Protein AF-A0A920W2N6-F1 (afdb_monomer_lite)

Sequence (133 aa):
MAFYKYLKSHAERQPDSAAIIEGDSTVTYSEFCKKVESFAAALSKLPLNSNSKVGLLCLNQKEYLVAFFGSLLKGLPVIPFNFLLKPEDLAFITQDAKSIPW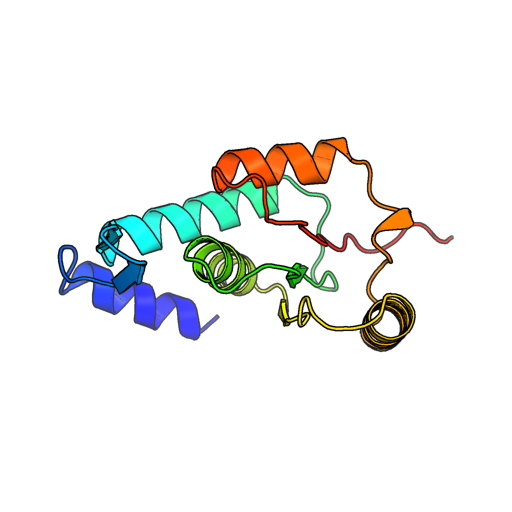SSIPLLLIRRLGRFLNCSQIKFSLVLQKLIK

Secondary structure (DSSP, 8-state):
-HHHHHHHHHHHH-TTSEEEEETTEEEEHHHHHHHHHHHHHHHTTS---TT-EEEEE--SSHHHHHHHHHHHHTT--EEEEPTTS-HHHHHHHHHHTTPPPGGGS-HHHHHHHHHHTT-SS-EEEEE------

Foldseek 3Di:
DPVVVVLVVVCVVFVQDFPDDDPPDTDGSVRLNVLLCVLLVLVVVDQADLLWAWEWQFDPDSVSVSNCSSCVVNVHHYDYDDNPDDPVVVVVVCVVSVFDDPVPDDVVSQVVSCVSSVDPGTRTPGTHDDDDD

pLDDT: mean 76.45, std 19.87, range [24.38, 98.06]

Structure (mmCIF, N/CA/C/O backbone):
data_AF-A0A920W2N6-F1
#
_entry.id   AF-A0A920W2N6-F1
#
loop_
_atom_site.group_PDB
_atom_site.id
_atom_site.type_symbol
_atom_site.label_atom_id
_atom_site.label_alt_id
_atom_site.label_comp_id
_atom_site.label_asym_id
_atom_site.label_entity_id
_atom_site.label_seq_id
_atom_site.pdbx_PDB_ins_code
_atom_site.Cartn_x
_atom_site.Cartn_y
_atom_site.Cartn_z
_atom_site.occupancy
_atom_site.B_iso_or_equiv
_atom_site.auth_seq_id
_atom_site.auth_comp_id
_atom_site.auth_asym_id
_atom_site.auth_atom_id
_atom_site.pdbx_PDB_model_num
ATOM 1 N N . MET A 1 1 ? 8.748 -8.755 7.099 1.00 58.88 1 MET A N 1
ATOM 2 C CA . MET A 1 1 ? 7.331 -8.320 7.152 1.00 58.88 1 MET A CA 1
ATOM 3 C C . MET A 1 1 ? 6.985 -7.569 8.459 1.00 58.88 1 MET A C 1
ATOM 5 O O . MET A 1 1 ? 5.927 -7.788 9.030 1.00 58.88 1 MET A O 1
ATOM 9 N N . ALA A 1 2 ? 7.858 -6.691 8.978 1.00 69.94 2 ALA A N 1
ATOM 10 C CA . ALA A 1 2 ? 7.685 -6.105 10.320 1.00 69.94 2 ALA A CA 1
ATOM 11 C C . ALA A 1 2 ? 6.689 -4.926 10.373 1.00 69.94 2 ALA A C 1
ATOM 13 O O . ALA A 1 2 ? 5.966 -4.780 11.352 1.00 69.94 2 ALA A O 1
ATOM 14 N N . PHE A 1 3 ? 6.603 -4.120 9.310 1.00 82.19 3 PHE A N 1
ATOM 15 C CA . PHE A 1 3 ? 5.828 -2.870 9.307 1.00 82.19 3 PHE A CA 1
ATOM 16 C C . PHE A 1 3 ? 4.310 -3.062 9.429 1.00 82.19 3 PHE A C 1
ATOM 18 O O . PHE A 1 3 ? 3.677 -2.397 10.244 1.00 82.19 3 PHE A O 1
ATOM 25 N N . TYR A 1 4 ? 3.718 -4.003 8.684 1.00 89.19 4 TYR A N 1
ATOM 26 C CA . TYR A 1 4 ? 2.272 -4.254 8.772 1.00 89.19 4 TYR A CA 1
ATOM 27 C C . TYR A 1 4 ? 1.844 -4.760 10.158 1.00 89.19 4 TYR A C 1
ATOM 29 O O . TYR A 1 4 ? 0.753 -4.445 10.623 1.00 89.19 4 TYR A O 1
ATOM 37 N N . LYS A 1 5 ? 2.716 -5.499 10.859 1.00 91.38 5 LYS A N 1
ATOM 38 C CA . LYS A 1 5 ? 2.422 -6.004 12.207 1.00 91.38 5 LYS A CA 1
ATOM 39 C C . LYS A 1 5 ? 2.164 -4.862 13.196 1.00 91.38 5 LYS A C 1
ATOM 41 O O . LYS A 1 5 ? 1.239 -4.961 13.996 1.00 91.38 5 LYS A O 1
ATOM 46 N N . TYR A 1 6 ? 2.947 -3.784 13.127 1.00 93.06 6 TYR A N 1
ATOM 47 C CA . TYR A 1 6 ? 2.742 -2.610 13.979 1.00 93.06 6 TYR A CA 1
ATOM 48 C C . TYR A 1 6 ? 1.431 -1.899 13.659 1.00 93.06 6 TYR A C 1
ATOM 50 O O . TYR A 1 6 ? 0.680 -1.573 14.576 1.00 93.06 6 TYR A O 1
ATOM 58 N N . LEU A 1 7 ? 1.125 -1.736 12.367 1.00 92.94 7 LEU A N 1
ATOM 59 C CA . LEU A 1 7 ? -0.141 -1.161 11.920 1.00 92.94 7 LEU A CA 1
ATOM 60 C C . LEU A 1 7 ? -1.337 -1.965 12.454 1.00 92.94 7 LEU A C 1
ATOM 62 O O . LEU A 1 7 ? -2.242 -1.402 13.066 1.00 92.94 7 LEU A O 1
ATOM 66 N N . LYS A 1 8 ? -1.302 -3.291 12.285 1.00 95.00 8 LYS A N 1
ATOM 67 C CA . LYS A 1 8 ? -2.358 -4.195 12.745 1.00 95.00 8 LYS A CA 1
ATOM 68 C C . LYS A 1 8 ? -2.517 -4.176 14.265 1.00 95.00 8 LYS A C 1
ATOM 70 O O . LYS A 1 8 ? -3.627 -4.013 14.753 1.00 95.00 8 LYS A O 1
ATOM 75 N N . SER A 1 9 ? -1.412 -4.242 15.008 1.00 96.00 9 SER A N 1
ATOM 76 C CA . SER A 1 9 ? -1.436 -4.164 16.474 1.00 96.00 9 SER A CA 1
ATOM 77 C C . SER A 1 9 ? -1.993 -2.834 16.992 1.00 96.00 9 SER A C 1
ATOM 79 O O . SER A 1 9 ? -2.603 -2.795 18.061 1.00 96.00 9 SER A O 1
ATOM 81 N N . HIS A 1 10 ? -1.761 -1.728 16.282 1.00 95.56 10 HIS A N 1
ATOM 82 C CA . HIS A 1 10 ? -2.367 -0.448 16.635 1.00 95.56 10 HIS A CA 1
ATOM 83 C C . HIS A 1 10 ? -3.873 -0.451 16.347 1.00 95.56 10 HIS A C 1
ATOM 85 O O . HIS A 1 10 ? -4.653 -0.076 17.215 1.00 95.56 10 HIS A O 1
ATOM 91 N N . ALA A 1 11 ? -4.284 -0.959 15.182 1.00 96.81 11 ALA A N 1
ATOM 92 C CA . ALA A 1 11 ? -5.692 -1.071 14.808 1.00 96.81 11 ALA A CA 1
ATOM 93 C C . ALA A 1 11 ? -6.506 -1.975 15.747 1.00 96.81 11 ALA A C 1
ATOM 95 O O . ALA A 1 11 ? -7.676 -1.706 15.980 1.00 96.81 11 ALA A O 1
ATOM 96 N N . GLU A 1 12 ? -5.900 -3.019 16.314 1.00 96.94 12 GLU A N 1
ATOM 97 C CA . GLU A 1 12 ? -6.543 -3.876 17.322 1.00 96.94 12 GLU A CA 1
ATOM 98 C C . GLU A 1 12 ? -6.755 -3.153 18.663 1.00 96.94 12 GLU A C 1
ATOM 100 O O . GLU A 1 12 ? -7.718 -3.436 19.368 1.00 96.94 12 GLU A O 1
ATOM 105 N N . ARG A 1 13 ? -5.873 -2.207 19.017 1.00 97.62 13 ARG A N 1
ATOM 106 C CA . ARG A 1 13 ? -5.963 -1.429 20.265 1.00 97.62 13 ARG A CA 1
ATOM 107 C C . ARG A 1 13 ? -6.854 -0.200 20.140 1.00 97.62 13 ARG A C 1
ATOM 109 O O . ARG A 1 13 ? -7.505 0.179 21.105 1.00 97.62 13 ARG A O 1
ATOM 116 N N . GLN A 1 14 ? -6.832 0.444 18.979 1.00 97.44 14 GLN A N 1
ATOM 117 C CA . GLN A 1 14 ? -7.538 1.692 18.704 1.00 97.44 14 GLN A CA 1
ATOM 118 C C . GLN A 1 14 ? -8.185 1.649 17.310 1.00 97.44 14 GLN A C 1
ATOM 120 O O . GLN A 1 14 ? -7.722 2.323 16.385 1.00 97.44 14 GLN A O 1
ATOM 125 N N . PRO A 1 15 ? -9.238 0.833 17.129 1.00 97.19 15 PRO A N 1
ATOM 126 C CA . PRO A 1 15 ? -9.824 0.574 15.814 1.00 97.19 15 PRO A CA 1
ATOM 127 C C . PRO A 1 15 ? -10.472 1.804 15.176 1.00 97.19 15 PRO A C 1
ATOM 129 O O . PRO A 1 15 ? -10.388 1.954 13.955 1.00 97.19 15 PRO A O 1
ATOM 132 N N . ASP A 1 16 ? -11.074 2.671 15.993 1.00 97.75 16 ASP A N 1
ATOM 133 C CA . ASP A 1 16 ? -11.858 3.830 15.547 1.00 97.75 16 ASP A CA 1
ATOM 134 C C . ASP A 1 16 ? -11.043 5.132 15.506 1.00 97.75 16 ASP A C 1
ATOM 136 O O . ASP A 1 16 ? -11.526 6.157 15.026 1.00 97.75 16 ASP A O 1
ATOM 140 N N . SER A 1 17 ? -9.784 5.102 15.960 1.00 97.62 17 SER A N 1
ATOM 141 C CA . SER A 1 17 ? -8.876 6.245 15.841 1.00 97.62 17 SER A CA 1
ATOM 142 C C . SER A 1 17 ? -8.604 6.566 14.371 1.00 97.62 17 SER A C 1
ATOM 144 O O . SER A 1 17 ? -8.436 5.667 13.539 1.00 97.62 17 SER A O 1
ATOM 146 N N . ALA A 1 18 ? -8.506 7.857 14.053 1.00 97.50 18 ALA A N 1
ATOM 147 C CA . ALA A 1 18 ? -8.164 8.327 12.716 1.00 97.50 18 ALA A CA 1
ATOM 148 C C . ALA A 1 18 ? -6.749 7.864 12.318 1.00 97.50 18 ALA A C 1
ATOM 150 O O . ALA A 1 18 ? -5.772 8.156 13.007 1.00 97.50 18 ALA A O 1
ATOM 151 N N . ALA A 1 19 ? -6.642 7.146 11.198 1.00 96.44 19 ALA A N 1
ATOM 152 C CA . ALA A 1 19 ? -5.371 6.719 10.612 1.00 96.44 19 ALA A CA 1
ATOM 153 C C . ALA A 1 19 ? -4.936 7.631 9.464 1.00 96.44 19 ALA A C 1
ATOM 155 O O . ALA A 1 19 ? -3.754 7.930 9.317 1.00 96.44 19 ALA A O 1
ATOM 156 N N . ILE A 1 20 ? -5.893 8.050 8.633 1.00 95.75 20 ILE A N 1
ATOM 157 C CA . ILE A 1 20 ? -5.659 8.919 7.480 1.00 95.75 20 ILE A CA 1
ATOM 158 C C . ILE A 1 20 ? -6.752 9.982 7.467 1.00 95.75 20 ILE A C 1
ATOM 160 O O . ILE A 1 20 ? -7.933 9.650 7.556 1.00 95.75 20 ILE A O 1
ATOM 164 N N . ILE A 1 21 ? -6.351 11.242 7.322 1.00 94.88 21 ILE A N 1
ATOM 165 C CA . ILE A 1 21 ? -7.250 12.382 7.144 1.00 94.88 21 ILE A CA 1
ATOM 166 C C . ILE A 1 21 ? -6.914 13.010 5.791 1.00 94.88 21 ILE A C 1
ATOM 168 O O . ILE A 1 21 ? -5.755 13.322 5.519 1.00 94.88 21 ILE A O 1
ATOM 172 N N . GLU A 1 22 ? -7.915 13.145 4.929 1.00 89.88 22 GLU A N 1
ATOM 173 C CA . GLU A 1 22 ? -7.799 13.666 3.567 1.00 89.88 22 GLU A CA 1
ATOM 174 C C . GLU A 1 22 ? -8.978 14.611 3.300 1.00 89.88 22 GLU A C 1
ATOM 176 O O . GLU A 1 22 ? -10.086 14.170 2.987 1.00 89.88 22 GLU A O 1
ATOM 181 N N . GLY A 1 23 ? -8.747 15.916 3.471 1.00 88.62 23 GLY A N 1
ATOM 182 C CA . GLY A 1 23 ? -9.831 16.901 3.501 1.00 88.62 23 GLY A CA 1
ATOM 183 C C . GLY A 1 23 ? -10.843 16.553 4.595 1.00 88.62 23 GLY A C 1
ATOM 184 O O . GLY A 1 23 ? -10.456 16.284 5.730 1.00 88.62 23 GLY A O 1
ATOM 185 N N . ASP A 1 24 ? -12.121 16.480 4.226 1.00 91.31 24 ASP A N 1
ATOM 186 C CA . ASP A 1 24 ? -13.215 16.111 5.138 1.00 91.31 24 ASP A CA 1
ATOM 187 C C . ASP A 1 24 ? -13.369 14.587 5.323 1.00 91.31 24 ASP A C 1
ATOM 189 O O . ASP A 1 24 ? -14.195 14.117 6.107 1.00 91.31 24 ASP A O 1
ATOM 193 N N . SER A 1 25 ? -12.584 13.777 4.602 1.00 89.94 25 SER A N 1
ATOM 194 C CA . SER A 1 25 ? -12.606 12.319 4.718 1.00 89.94 25 SER A CA 1
ATOM 195 C C . SER A 1 25 ? -11.661 11.865 5.825 1.00 89.94 25 SER A C 1
ATOM 197 O O . SER A 1 25 ? -10.460 12.115 5.771 1.00 89.94 25 SER A O 1
ATOM 199 N N . THR A 1 26 ? -12.176 11.0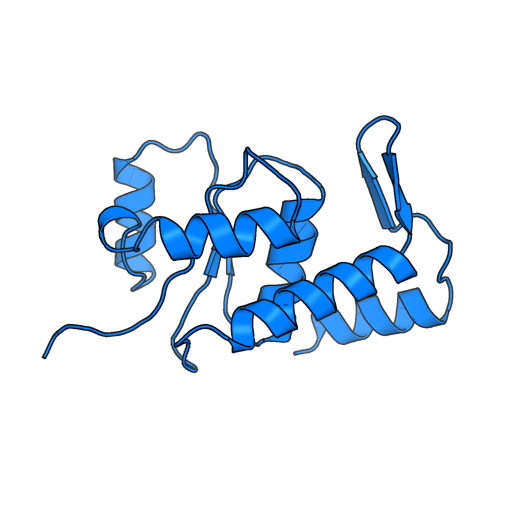74 6.764 1.00 95.69 26 THR A N 1
ATOM 200 C CA . THR A 1 26 ? -11.358 10.343 7.742 1.00 95.69 26 THR A CA 1
ATOM 201 C C . THR A 1 26 ? -11.465 8.845 7.485 1.00 95.69 26 THR A C 1
ATOM 203 O O . THR A 1 26 ? -12.552 8.338 7.229 1.00 95.69 26 THR A O 1
ATOM 206 N N . VAL A 1 27 ? -10.333 8.142 7.523 1.00 96.31 27 VAL A N 1
ATOM 207 C CA . VAL A 1 27 ? -10.258 6.676 7.491 1.00 96.31 27 VAL A CA 1
ATOM 208 C C . VAL A 1 27 ? -9.713 6.206 8.829 1.00 96.31 27 VAL A C 1
ATOM 210 O O . VAL A 1 27 ? -8.639 6.652 9.251 1.00 96.31 27 VAL A O 1
ATOM 213 N N . THR A 1 28 ? -10.425 5.300 9.490 1.00 98.06 28 THR A N 1
ATOM 214 C CA . THR A 1 28 ? -9.986 4.748 10.777 1.00 98.06 28 THR A CA 1
ATOM 215 C C . THR A 1 28 ? -8.895 3.691 10.597 1.00 98.06 28 THR A C 1
ATOM 217 O O . THR A 1 28 ? -8.695 3.149 9.504 1.00 98.06 28 THR A O 1
ATOM 220 N N . TYR A 1 29 ? -8.172 3.353 11.667 1.00 97.75 29 TYR A N 1
ATOM 221 C CA . TYR A 1 29 ? -7.170 2.282 11.618 1.00 97.75 29 TYR A CA 1
ATOM 222 C C . TYR A 1 29 ? -7.775 0.927 11.226 1.00 97.75 29 TYR A C 1
ATOM 224 O O . TYR A 1 29 ? -7.157 0.181 10.459 1.00 97.75 29 TYR A O 1
ATOM 232 N N . SER A 1 30 ? -8.985 0.608 11.697 1.00 97.44 30 SER A N 1
ATOM 233 C CA . SER A 1 30 ? -9.661 -0.645 11.342 1.00 97.44 30 SER A CA 1
ATOM 234 C C . SER A 1 30 ? -10.033 -0.704 9.854 1.00 97.44 30 SER A C 1
ATOM 236 O O . SER A 1 30 ? -9.813 -1.724 9.194 1.00 97.44 30 SER A O 1
ATOM 238 N N . GLU A 1 31 ? -10.535 0.395 9.291 1.00 97.06 31 GLU A N 1
ATOM 239 C CA . GLU A 1 31 ? -10.839 0.517 7.864 1.00 97.06 31 GLU A CA 1
ATOM 240 C C . GLU A 1 31 ? -9.577 0.461 7.011 1.00 97.06 31 GLU A C 1
ATOM 242 O O . GLU A 1 31 ? -9.552 -0.205 5.971 1.00 97.06 31 GLU A O 1
ATOM 247 N N . PHE A 1 32 ? -8.515 1.132 7.454 1.00 96.56 32 PHE A N 1
ATOM 248 C CA . PHE A 1 32 ? -7.249 1.149 6.744 1.00 96.56 32 PHE A CA 1
ATOM 249 C C . PHE A 1 32 ? -6.637 -0.255 6.659 1.00 96.56 32 PHE A C 1
ATOM 251 O O . PHE A 1 32 ? -6.302 -0.700 5.559 1.00 96.56 32 PHE A O 1
ATOM 258 N N . CYS A 1 33 ? -6.592 -1.003 7.767 1.00 96.81 33 CYS A N 1
ATOM 259 C CA . CYS A 1 33 ? -6.150 -2.402 7.772 1.00 96.81 33 CYS A CA 1
ATOM 260 C C . CYS A 1 33 ? -6.978 -3.275 6.820 1.00 96.81 33 CYS A C 1
ATOM 262 O O . CYS A 1 33 ? -6.404 -3.995 6.002 1.00 96.81 33 CYS A O 1
ATOM 264 N N . LYS A 1 34 ? -8.314 -3.161 6.846 1.00 95.94 34 LYS A N 1
ATOM 265 C CA . LYS A 1 34 ? -9.195 -3.902 5.923 1.00 95.94 34 LYS A CA 1
ATOM 266 C C . LYS A 1 34 ? -8.876 -3.596 4.457 1.00 95.94 34 LYS A C 1
ATOM 268 O O . LYS A 1 34 ? -8.806 -4.510 3.634 1.00 95.94 34 LYS A O 1
ATOM 273 N N . LYS A 1 35 ? -8.647 -2.322 4.117 1.00 94.44 35 LYS A N 1
ATOM 274 C CA . LYS A 1 35 ? -8.263 -1.906 2.757 1.00 94.44 35 LYS A CA 1
ATOM 275 C C . LYS A 1 35 ? -6.895 -2.464 2.358 1.00 94.44 35 LYS A C 1
ATOM 277 O O . LYS A 1 35 ? -6.755 -2.970 1.246 1.00 94.44 35 LYS A O 1
ATOM 282 N N . VAL A 1 36 ? -5.915 -2.422 3.261 1.00 94.94 36 VAL A N 1
ATOM 283 C CA . VAL A 1 36 ? -4.567 -2.975 3.055 1.00 94.94 36 VAL A CA 1
ATOM 284 C C . VAL A 1 36 ? -4.612 -4.485 2.810 1.00 94.94 36 VAL A C 1
ATOM 286 O O . VAL A 1 36 ? -4.029 -4.961 1.836 1.00 94.94 36 VAL A O 1
ATOM 289 N N . GLU A 1 37 ? -5.335 -5.240 3.641 1.00 95.19 37 GLU A N 1
ATOM 290 C CA . GLU A 1 37 ? -5.488 -6.695 3.496 1.00 95.19 37 GLU A CA 1
ATOM 291 C C . GLU A 1 37 ? -6.230 -7.059 2.203 1.00 95.19 37 GLU A C 1
ATOM 293 O O . GLU A 1 37 ? -5.820 -7.981 1.495 1.00 95.19 37 GLU A O 1
ATOM 298 N N . SER A 1 38 ? -7.268 -6.297 1.845 1.00 92.25 38 SER A N 1
ATOM 299 C CA . SER A 1 38 ? -8.002 -6.456 0.584 1.00 92.25 38 SER A CA 1
ATOM 300 C C . SER A 1 38 ? -7.111 -6.215 -0.639 1.00 92.25 38 SER A C 1
ATOM 302 O O . SER A 1 38 ? -7.067 -7.044 -1.553 1.00 92.25 38 SER A O 1
ATOM 304 N N . PHE A 1 39 ? -6.331 -5.128 -0.642 1.00 89.69 39 PHE A N 1
ATOM 305 C CA . PHE A 1 39 ? -5.389 -4.841 -1.724 1.00 89.69 39 PHE A CA 1
ATOM 306 C C . PHE A 1 39 ? -4.318 -5.928 -1.834 1.00 89.69 39 PHE A C 1
ATOM 308 O O . PHE A 1 39 ? -4.072 -6.452 -2.920 1.00 89.69 39 PHE A O 1
ATOM 315 N N . ALA A 1 40 ? -3.740 -6.343 -0.705 1.00 90.31 40 ALA A N 1
ATOM 316 C CA . ALA A 1 40 ? -2.802 -7.454 -0.656 1.00 90.31 40 ALA A CA 1
ATOM 317 C C . ALA A 1 40 ? -3.431 -8.732 -1.246 1.00 90.31 40 ALA A C 1
ATOM 319 O O . ALA A 1 40 ? -2.825 -9.393 -2.088 1.00 90.31 40 ALA A O 1
ATOM 320 N N . ALA A 1 41 ? -4.664 -9.083 -0.873 1.00 90.44 41 ALA A N 1
ATOM 321 C CA . ALA A 1 41 ? -5.368 -10.234 -1.438 1.00 90.44 41 ALA A CA 1
ATOM 322 C C . ALA A 1 41 ? -5.586 -10.111 -2.959 1.00 90.44 41 ALA A C 1
ATOM 324 O O . ALA A 1 41 ? -5.484 -11.110 -3.674 1.00 90.44 41 ALA A O 1
ATOM 325 N N . ALA A 1 42 ? -5.834 -8.903 -3.472 1.00 85.06 42 ALA A N 1
ATOM 326 C CA . ALA A 1 42 ? -5.920 -8.653 -4.908 1.00 85.06 42 ALA A CA 1
ATOM 327 C C . ALA A 1 42 ? -4.572 -8.872 -5.616 1.00 85.06 42 ALA A C 1
ATOM 329 O O . ALA A 1 42 ? -4.553 -9.497 -6.677 1.00 85.06 42 ALA A O 1
ATOM 330 N N . LEU A 1 43 ? -3.453 -8.451 -5.013 1.00 83.75 43 LEU A N 1
ATOM 331 C CA . LEU A 1 43 ? -2.106 -8.710 -5.540 1.00 83.75 43 LEU A CA 1
ATOM 332 C C . LEU A 1 43 ? -1.815 -10.205 -5.697 1.00 83.75 43 LEU A C 1
ATOM 334 O O . LEU A 1 43 ? -1.197 -10.607 -6.676 1.00 83.75 43 LEU A O 1
ATOM 338 N N . SER A 1 44 ? -2.307 -11.049 -4.786 1.00 84.31 44 SER A N 1
ATOM 339 C CA . SER A 1 44 ? -2.135 -12.506 -4.891 1.00 84.31 44 SER A CA 1
ATOM 340 C C . SER A 1 44 ? -2.818 -13.138 -6.107 1.00 84.31 44 SER A C 1
ATOM 342 O O . SER A 1 44 ? -2.516 -14.279 -6.434 1.00 84.31 44 SER A O 1
ATOM 344 N N . LYS A 1 45 ? -3.727 -12.426 -6.784 1.00 83.88 45 LYS A N 1
ATOM 345 C CA . LYS A 1 45 ? -4.380 -12.899 -8.017 1.00 83.88 45 LYS A CA 1
ATOM 346 C C . LYS A 1 45 ? -3.572 -12.575 -9.275 1.00 83.88 45 LYS A C 1
ATOM 348 O O . LYS A 1 45 ? -4.027 -12.851 -10.382 1.00 83.88 45 LYS A O 1
ATOM 353 N N . LEU A 1 46 ? -2.419 -11.934 -9.114 1.00 80.19 46 LEU A N 1
ATOM 354 C CA . LEU A 1 46 ? -1.547 -11.493 -10.191 1.00 80.19 46 LEU A CA 1
ATOM 355 C C . LEU A 1 46 ? -0.363 -12.459 -10.296 1.00 80.19 46 LEU A C 1
ATOM 357 O O . LEU A 1 46 ? 0.042 -13.012 -9.273 1.00 80.19 46 LEU A O 1
ATOM 361 N N . PRO A 1 47 ? 0.212 -12.667 -11.494 1.00 79.19 47 PRO A N 1
ATOM 362 C CA . PRO A 1 47 ? 1.344 -13.575 -11.684 1.00 79.19 47 PRO A CA 1
ATOM 363 C C . PRO A 1 47 ? 2.665 -12.963 -11.169 1.00 79.19 47 PRO A C 1
ATOM 365 O O . PRO A 1 47 ? 3.621 -12.772 -11.916 1.00 79.19 47 PRO A O 1
ATOM 368 N N . LEU A 1 48 ? 2.697 -12.609 -9.883 1.00 80.06 48 LEU A N 1
ATOM 369 C CA . LEU A 1 48 ? 3.840 -12.047 -9.170 1.00 80.06 48 LEU A CA 1
ATOM 370 C C . LEU A 1 48 ? 4.682 -13.168 -8.553 1.00 80.06 48 LEU A C 1
ATOM 372 O O . LEU A 1 48 ? 4.163 -14.187 -8.104 1.00 80.06 48 LEU A O 1
ATOM 376 N N . ASN A 1 49 ? 5.989 -12.950 -8.492 1.00 79.19 49 ASN A N 1
ATOM 377 C CA . ASN A 1 49 ? 6.950 -13.844 -7.848 1.00 79.19 49 ASN A CA 1
ATOM 378 C C . ASN A 1 49 ? 7.800 -13.082 -6.814 1.00 79.19 49 ASN A C 1
ATOM 380 O O . ASN A 1 49 ? 7.674 -11.867 -6.667 1.00 79.19 49 ASN A O 1
ATOM 384 N N . SER A 1 50 ? 8.698 -13.786 -6.121 1.00 75.56 50 SER A N 1
ATOM 385 C CA . SER A 1 50 ? 9.562 -13.220 -5.071 1.00 75.56 50 SER A CA 1
ATOM 386 C C . SER A 1 50 ? 10.499 -12.099 -5.537 1.00 75.56 50 SER A C 1
ATOM 388 O O . SER A 1 50 ? 11.008 -11.348 -4.714 1.00 75.56 50 SER A O 1
ATOM 390 N N . ASN A 1 51 ? 10.728 -11.978 -6.843 1.00 79.19 51 ASN A N 1
ATOM 391 C CA . ASN A 1 51 ? 11.570 -10.946 -7.443 1.00 79.19 51 ASN A CA 1
ATOM 392 C C . ASN A 1 51 ? 10.753 -9.780 -8.019 1.00 79.19 51 ASN A C 1
ATOM 394 O O . ASN A 1 51 ? 11.323 -8.842 -8.581 1.00 79.19 51 ASN A O 1
ATOM 398 N N . SER A 1 52 ? 9.426 -9.848 -7.929 1.00 81.25 52 SER A N 1
ATOM 399 C CA . SER A 1 52 ? 8.545 -8.794 -8.413 1.00 81.25 52 SER A CA 1
ATOM 400 C C . SER A 1 52 ? 8.611 -7.583 -7.487 1.00 81.25 52 SER A C 1
ATOM 402 O O . SER A 1 52 ? 8.795 -7.708 -6.277 1.00 81.25 52 SER A O 1
ATOM 404 N N . LYS A 1 53 ? 8.458 -6.397 -8.070 1.00 82.06 53 LYS A N 1
ATOM 405 C CA . LYS A 1 53 ? 8.468 -5.113 -7.362 1.00 82.06 53 LYS A CA 1
ATOM 406 C C . LYS A 1 53 ? 7.198 -4.356 -7.723 1.00 82.06 53 LYS A C 1
ATOM 408 O O . LYS A 1 53 ? 6.629 -4.580 -8.786 1.00 82.06 53 LYS A O 1
ATOM 413 N N . VAL A 1 54 ? 6.739 -3.463 -6.858 1.00 83.38 54 VAL A N 1
ATOM 414 C CA . VAL A 1 54 ? 5.541 -2.659 -7.119 1.00 83.38 54 VAL A CA 1
ATOM 415 C C . VAL A 1 54 ? 5.945 -1.206 -7.305 1.00 83.38 54 VAL A C 1
ATOM 417 O O . VAL A 1 54 ? 6.432 -0.576 -6.374 1.00 83.38 54 VAL A O 1
ATOM 420 N N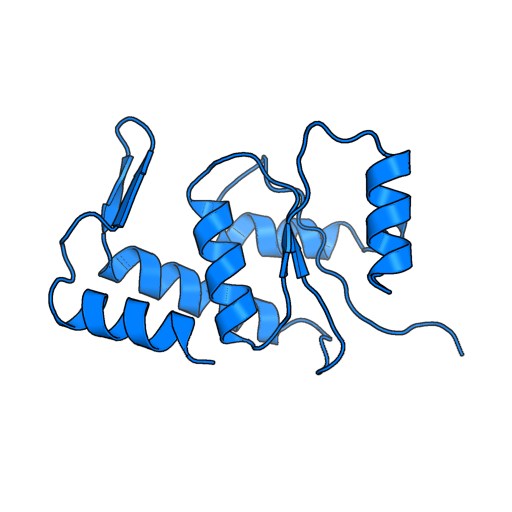 . GLY A 1 55 ? 5.731 -0.676 -8.507 1.00 83.50 55 GLY A N 1
ATOM 421 C CA . GLY A 1 55 ? 5.891 0.740 -8.802 1.00 83.50 55 GLY A CA 1
ATOM 422 C C . GLY A 1 55 ? 4.624 1.517 -8.458 1.00 83.50 55 GLY A C 1
ATOM 423 O O . GLY A 1 55 ? 3.550 1.232 -8.992 1.00 83.50 55 GLY A O 1
ATOM 424 N N . LEU A 1 56 ? 4.727 2.521 -7.591 1.00 82.94 56 LEU A N 1
ATOM 425 C CA . LEU A 1 56 ? 3.592 3.369 -7.227 1.00 82.94 56 LEU A CA 1
ATOM 426 C C . LEU A 1 56 ? 3.770 4.765 -7.811 1.00 82.94 56 LEU A C 1
ATOM 428 O O . LEU A 1 56 ? 4.594 5.531 -7.331 1.00 82.94 56 LEU A O 1
ATOM 432 N N . LEU A 1 57 ? 2.973 5.084 -8.831 1.00 79.62 57 LEU A N 1
ATOM 433 C CA . LEU A 1 57 ? 2.869 6.413 -9.426 1.00 79.62 57 LEU A CA 1
ATOM 434 C C . LEU A 1 57 ? 1.471 6.962 -9.131 1.00 79.62 57 LEU A C 1
ATOM 436 O O . LEU A 1 57 ? 0.481 6.573 -9.755 1.00 79.62 57 LEU A O 1
ATOM 440 N N . CYS A 1 58 ? 1.380 7.822 -8.126 1.00 75.31 58 CYS A N 1
ATOM 441 C CA . CYS A 1 58 ? 0.113 8.331 -7.622 1.00 75.31 58 CYS A CA 1
ATOM 442 C C . CYS A 1 58 ? 0.305 9.724 -7.019 1.00 75.31 58 CYS A C 1
ATOM 444 O O . CYS A 1 58 ? 1.424 10.114 -6.688 1.00 75.31 58 CYS A O 1
ATOM 446 N N . LEU A 1 59 ? -0.795 10.457 -6.873 1.00 78.88 59 LEU A N 1
ATOM 447 C CA . LEU A 1 59 ? -0.832 11.674 -6.073 1.00 78.88 59 LEU A CA 1
ATOM 448 C C . LEU A 1 59 ? -0.756 11.336 -4.573 1.00 78.88 59 LEU A C 1
ATOM 450 O O . LEU A 1 59 ? -0.822 10.174 -4.166 1.00 78.88 59 LEU A O 1
ATOM 454 N N . ASN A 1 60 ? -0.635 12.368 -3.740 1.00 82.38 60 ASN A N 1
ATOM 455 C CA . ASN A 1 60 ? -0.690 12.224 -2.287 1.00 82.38 60 ASN A CA 1
ATOM 456 C C . ASN A 1 60 ? -2.140 12.016 -1.840 1.00 82.38 60 ASN A C 1
ATOM 458 O O . ASN A 1 60 ? -2.832 12.970 -1.500 1.00 82.38 60 ASN A O 1
ATOM 462 N N . GLN A 1 61 ? -2.583 10.764 -1.876 1.00 85.62 61 GLN A N 1
ATOM 463 C CA . GLN A 1 61 ? -3.945 10.361 -1.541 1.00 85.62 61 GLN A CA 1
ATOM 464 C C . GLN A 1 61 ? -3.953 9.083 -0.701 1.00 85.62 61 GLN A C 1
ATOM 466 O O . GLN A 1 61 ? -2.996 8.299 -0.717 1.00 85.62 61 GLN A O 1
ATOM 471 N N . LYS A 1 62 ? -5.044 8.839 0.027 1.00 88.25 62 LYS A N 1
ATOM 472 C CA . LYS A 1 62 ? -5.164 7.690 0.948 1.00 88.25 62 LYS A CA 1
ATOM 473 C C . LYS A 1 62 ? -4.895 6.336 0.282 1.00 88.25 62 LYS A C 1
ATOM 475 O O . LYS A 1 62 ? -4.349 5.427 0.909 1.00 88.25 62 LYS A O 1
ATOM 480 N N . GLU A 1 63 ? -5.224 6.184 -0.996 1.00 86.44 63 GLU A N 1
ATOM 481 C CA . GLU A 1 63 ? -5.012 4.942 -1.735 1.00 86.44 63 GLU A CA 1
ATOM 482 C C . GLU A 1 63 ? -3.533 4.623 -1.962 1.00 86.44 63 GLU A C 1
ATOM 484 O O . GLU A 1 63 ? -3.183 3.444 -2.038 1.00 86.44 63 GLU A O 1
ATOM 489 N N . TYR A 1 64 ? -2.661 5.637 -2.020 1.00 87.44 64 TYR A N 1
ATOM 490 C CA . TYR A 1 64 ? -1.216 5.421 -2.074 1.00 87.44 64 TYR A CA 1
ATOM 491 C C . TYR A 1 64 ? -0.746 4.649 -0.838 1.00 87.44 64 TYR A C 1
ATOM 493 O O . TYR A 1 64 ? -0.022 3.662 -0.962 1.00 87.44 64 TYR A O 1
ATOM 501 N N . LEU A 1 65 ? -1.229 5.032 0.350 1.00 91.88 65 LEU A N 1
ATOM 502 C CA . LEU A 1 65 ? -0.908 4.343 1.601 1.00 91.88 65 LEU A CA 1
ATOM 503 C C . LEU A 1 65 ? -1.440 2.906 1.597 1.00 91.88 65 LEU A C 1
ATOM 505 O O . LEU A 1 65 ? -0.724 1.984 1.985 1.00 91.88 65 LEU A O 1
ATOM 509 N N . VAL A 1 66 ? -2.659 2.682 1.095 1.00 92.12 66 VAL A N 1
ATOM 510 C CA . VAL A 1 66 ? -3.221 1.325 0.971 1.00 92.12 66 VAL A CA 1
ATOM 511 C C . VAL A 1 66 ? -2.355 0.455 0.057 1.00 92.12 66 VAL A C 1
ATOM 513 O O . VAL A 1 66 ? -2.000 -0.668 0.422 1.00 92.12 66 VAL A O 1
ATOM 516 N N . ALA A 1 67 ? -1.983 0.978 -1.112 1.00 89.81 67 ALA A N 1
ATOM 517 C CA . ALA A 1 67 ? -1.164 0.272 -2.086 1.00 89.81 67 ALA A CA 1
ATOM 518 C C . ALA A 1 67 ? 0.241 -0.028 -1.545 1.00 89.81 67 ALA A C 1
ATOM 520 O O . ALA A 1 67 ? 0.755 -1.135 -1.720 1.00 89.81 67 ALA A O 1
ATOM 521 N N . PHE A 1 68 ? 0.838 0.937 -0.845 1.00 90.69 68 PHE A N 1
ATOM 522 C CA . PHE A 1 68 ? 2.149 0.818 -0.220 1.00 90.69 68 PHE A CA 1
ATOM 523 C C . PHE A 1 68 ? 2.159 -0.287 0.841 1.00 90.69 68 PHE A C 1
ATOM 525 O O . PHE A 1 68 ? 2.899 -1.265 0.715 1.00 90.69 68 PHE A O 1
ATOM 532 N N . PHE A 1 69 ? 1.284 -0.197 1.846 1.00 93.50 69 PHE A N 1
ATOM 533 C CA . PHE A 1 69 ? 1.236 -1.183 2.926 1.00 93.50 69 PHE A CA 1
ATOM 534 C C . PHE A 1 69 ? 0.770 -2.559 2.445 1.00 93.50 69 PHE A C 1
ATOM 536 O O . PHE A 1 69 ? 1.293 -3.568 2.915 1.00 93.50 69 PHE A O 1
ATOM 543 N N . GLY A 1 70 ? -0.158 -2.631 1.486 1.00 92.19 70 GLY A N 1
ATOM 544 C CA . GLY A 1 70 ? -0.619 -3.910 0.944 1.00 92.19 70 GLY A CA 1
ATOM 545 C C . GLY A 1 70 ? 0.447 -4.622 0.105 1.00 92.19 70 GLY A C 1
ATOM 546 O O . GLY A 1 70 ? 0.563 -5.846 0.173 1.00 92.19 70 GLY A O 1
ATOM 547 N N . SER A 1 71 ? 1.291 -3.870 -0.608 1.00 89.88 71 SER A N 1
ATOM 548 C CA . SER A 1 71 ? 2.462 -4.422 -1.308 1.00 89.88 71 SER A CA 1
ATOM 549 C C . SER A 1 71 ? 3.505 -4.946 -0.324 1.00 89.88 71 SER A C 1
ATOM 551 O O . SER A 1 71 ? 3.949 -6.091 -0.442 1.00 89.88 71 SER A O 1
ATOM 553 N N . LEU A 1 72 ? 3.820 -4.161 0.713 1.00 90.75 72 LEU A N 1
ATOM 554 C CA . LEU A 1 72 ? 4.728 -4.586 1.779 1.00 90.75 72 LEU A CA 1
ATOM 555 C C . LEU A 1 72 ? 4.205 -5.810 2.537 1.00 90.75 72 LEU A C 1
ATOM 557 O O . LEU A 1 72 ? 4.996 -6.677 2.895 1.00 90.75 72 LEU A O 1
ATOM 561 N N . LEU A 1 73 ? 2.890 -5.918 2.751 1.00 92.25 73 LEU A N 1
ATOM 562 C CA . LEU A 1 73 ? 2.255 -7.093 3.354 1.00 92.25 73 LEU A CA 1
ATOM 563 C C . LEU A 1 73 ? 2.419 -8.353 2.490 1.00 92.25 73 LEU A C 1
ATOM 565 O O . LEU A 1 73 ? 2.475 -9.457 3.024 1.00 92.25 73 LEU A O 1
ATOM 569 N N . LYS A 1 74 ? 2.540 -8.216 1.167 1.00 88.31 74 LYS A N 1
ATOM 570 C CA . LYS A 1 74 ? 2.879 -9.331 0.269 1.00 88.31 74 LYS A CA 1
ATOM 571 C C . LYS A 1 74 ? 4.374 -9.587 0.131 1.00 88.31 74 LYS A C 1
ATOM 573 O O . LYS A 1 74 ? 4.758 -10.482 -0.614 1.00 88.31 74 LYS A O 1
ATOM 578 N N . GLY A 1 75 ? 5.207 -8.859 0.872 1.00 88.75 75 GLY A N 1
ATOM 579 C CA . GLY A 1 75 ? 6.659 -8.985 0.794 1.00 88.75 75 GLY A CA 1
ATOM 580 C C . GLY A 1 75 ? 7.229 -8.461 -0.520 1.00 88.75 75 GLY A C 1
ATOM 581 O O . GLY A 1 75 ? 8.353 -8.807 -0.868 1.00 88.75 75 GLY A O 1
ATOM 582 N N . LEU A 1 76 ? 6.464 -7.643 -1.246 1.00 87.19 76 LEU A N 1
ATOM 583 C CA . LEU A 1 76 ? 6.890 -7.045 -2.500 1.00 87.19 76 LEU A CA 1
ATOM 584 C C . LEU A 1 76 ? 7.547 -5.691 -2.210 1.00 87.19 76 LEU A C 1
ATOM 586 O O . LEU A 1 76 ? 6.900 -4.824 -1.612 1.00 87.19 76 LEU A O 1
ATOM 590 N N . PRO A 1 77 ? 8.806 -5.475 -2.630 1.00 87.31 77 PRO A N 1
ATOM 591 C CA . PRO A 1 77 ? 9.441 -4.170 -2.536 1.00 87.31 77 PRO A CA 1
ATOM 592 C C . PRO A 1 77 ? 8.652 -3.117 -3.314 1.00 87.31 77 PRO A C 1
ATOM 594 O O . PRO A 1 77 ? 8.200 -3.373 -4.433 1.00 87.31 77 PRO A O 1
ATOM 597 N N . VAL A 1 78 ? 8.520 -1.928 -2.731 1.00 87.25 78 VAL A N 1
ATOM 598 C CA . VAL A 1 78 ? 7.802 -0.803 -3.335 1.00 87.25 78 VAL A CA 1
ATOM 599 C C . VAL A 1 78 ? 8.797 0.223 -3.869 1.00 87.25 78 VAL A C 1
ATOM 601 O O . VAL A 1 78 ? 9.731 0.601 -3.166 1.00 87.25 78 VAL A O 1
ATOM 604 N N . ILE A 1 79 ? 8.576 0.681 -5.099 1.00 87.69 79 ILE A N 1
ATOM 605 C CA . ILE A 1 79 ? 9.317 1.763 -5.748 1.00 87.69 79 ILE A CA 1
ATOM 606 C C . ILE A 1 79 ? 8.370 2.969 -5.828 1.00 87.69 79 ILE A C 1
ATOM 608 O O . ILE A 1 79 ? 7.420 2.941 -6.618 1.00 87.69 79 ILE A O 1
ATOM 612 N N . PRO A 1 80 ? 8.567 4.003 -4.997 1.00 86.00 80 PRO A N 1
ATOM 613 C CA . PRO A 1 80 ? 7.752 5.206 -5.047 1.00 86.00 80 PRO A CA 1
ATOM 614 C C . PRO A 1 80 ? 8.192 6.087 -6.221 1.00 86.00 80 PRO A C 1
ATOM 616 O O . PRO A 1 80 ? 9.351 6.489 -6.304 1.00 86.00 80 PRO A O 1
ATOM 619 N N . PHE A 1 81 ? 7.269 6.409 -7.122 1.00 83.00 81 PHE A N 1
ATOM 620 C CA . PHE A 1 81 ? 7.507 7.350 -8.210 1.00 83.00 81 PHE A CA 1
ATOM 621 C C . PHE A 1 81 ? 6.864 8.696 -7.899 1.00 83.00 81 PHE A C 1
ATOM 623 O O . PHE A 1 81 ? 5.673 8.777 -7.595 1.00 83.00 81 PHE A O 1
ATOM 630 N N . ASN A 1 82 ? 7.643 9.768 -8.034 1.00 82.69 82 ASN A N 1
ATOM 631 C CA . ASN A 1 82 ? 7.102 11.118 -8.001 1.00 82.69 82 ASN A CA 1
ATOM 632 C C . ASN A 1 82 ? 6.383 11.403 -9.330 1.00 82.69 82 ASN A C 1
ATOM 634 O O . ASN A 1 82 ? 6.964 11.261 -10.405 1.00 82.69 82 ASN A O 1
ATOM 638 N N . PHE A 1 83 ? 5.116 11.809 -9.248 1.00 76.00 83 PHE A N 1
ATOM 639 C CA . PHE A 1 83 ? 4.275 12.097 -10.410 1.00 76.00 83 PHE A CA 1
ATOM 640 C C . PHE A 1 83 ? 4.745 13.297 -11.246 1.00 76.00 83 PHE A C 1
ATOM 642 O O . PHE A 1 83 ? 4.317 13.433 -12.388 1.00 76.00 83 PHE A O 1
ATOM 649 N N . LEU A 1 84 ? 5.619 14.146 -10.697 1.00 80.12 84 LEU A N 1
ATOM 650 C CA . LEU A 1 84 ? 6.221 15.287 -11.390 1.00 80.12 84 LEU A CA 1
ATOM 651 C C . LEU A 1 84 ? 7.453 14.915 -12.230 1.00 80.12 84 LEU A C 1
ATOM 653 O O . LEU A 1 84 ? 7.987 15.775 -12.929 1.00 80.12 84 LEU A O 1
ATOM 657 N N . LEU A 1 85 ? 7.931 13.669 -12.155 1.00 78.25 85 LEU A N 1
ATOM 658 C CA . LEU A 1 85 ? 9.078 13.224 -12.943 1.00 78.25 85 LEU A CA 1
ATOM 659 C C . LEU A 1 85 ? 8.735 13.139 -14.42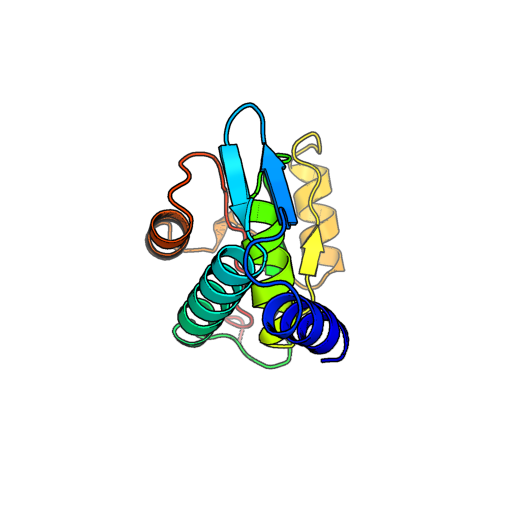7 1.00 78.25 85 LEU A C 1
ATOM 661 O O . LEU A 1 85 ? 7.623 12.764 -14.813 1.00 78.25 85 LEU A O 1
ATOM 665 N N . LYS A 1 86 ? 9.727 13.438 -15.268 1.00 81.06 86 LYS A N 1
ATOM 666 C CA . LYS A 1 86 ? 9.579 13.265 -16.708 1.00 81.06 86 LYS A CA 1
ATOM 667 C C . LYS A 1 86 ? 9.509 11.772 -17.051 1.00 81.06 86 LYS A C 1
ATOM 669 O O . LYS A 1 86 ? 10.068 10.940 -16.332 1.00 81.06 86 LYS A O 1
ATOM 674 N N . PRO A 1 87 ? 8.874 11.403 -18.176 1.00 76.69 87 PRO A N 1
ATOM 675 C CA . PRO A 1 87 ? 8.804 10.010 -18.610 1.00 76.69 87 PRO A CA 1
ATOM 676 C C . PRO A 1 87 ? 10.173 9.324 -18.745 1.00 76.69 87 PRO A C 1
ATOM 678 O O . PRO A 1 87 ? 10.288 8.142 -18.431 1.00 76.69 87 PRO A O 1
ATOM 681 N N . GLU A 1 88 ? 11.202 10.057 -19.177 1.00 78.44 88 GLU A N 1
ATOM 682 C CA . GLU A 1 88 ? 12.585 9.568 -19.276 1.00 78.44 88 GLU A CA 1
ATOM 683 C C . GLU A 1 88 ? 13.184 9.181 -17.914 1.00 78.44 88 GLU A C 1
ATOM 685 O O . GLU A 1 88 ? 13.767 8.104 -17.789 1.00 78.44 88 GLU A O 1
ATOM 690 N N . ASP A 1 89 ? 12.946 9.980 -16.872 1.00 81.50 89 ASP A N 1
ATOM 691 C CA . ASP A 1 89 ? 13.400 9.687 -15.507 1.00 81.50 89 ASP A CA 1
ATOM 692 C C . ASP A 1 89 ? 12.679 8.459 -14.938 1.00 81.50 89 ASP A C 1
ATOM 694 O O . ASP A 1 89 ? 13.287 7.583 -14.318 1.00 81.50 89 ASP A O 1
ATOM 698 N N . LEU A 1 90 ? 11.369 8.353 -15.191 1.00 77.56 90 LEU A N 1
ATOM 699 C CA . LEU A 1 90 ? 10.584 7.182 -14.799 1.00 77.56 90 LEU A CA 1
ATOM 700 C C . LEU A 1 90 ? 11.098 5.915 -15.491 1.00 77.56 90 LEU A C 1
ATOM 702 O O . LEU A 1 90 ? 11.202 4.869 -14.846 1.00 77.56 90 LEU A O 1
ATOM 706 N N . ALA A 1 91 ? 11.438 5.997 -16.780 1.00 76.38 91 ALA A N 1
ATOM 707 C CA . ALA A 1 91 ? 12.010 4.882 -17.529 1.00 76.38 91 ALA A CA 1
ATOM 708 C C . ALA A 1 91 ? 13.377 4.469 -16.968 1.00 76.38 91 ALA A C 1
ATOM 710 O O . ALA A 1 91 ? 13.599 3.278 -16.747 1.00 76.38 91 ALA A O 1
ATOM 711 N N . PHE A 1 92 ? 14.241 5.441 -16.664 1.00 81.00 92 PHE A N 1
ATOM 712 C CA . PHE A 1 92 ? 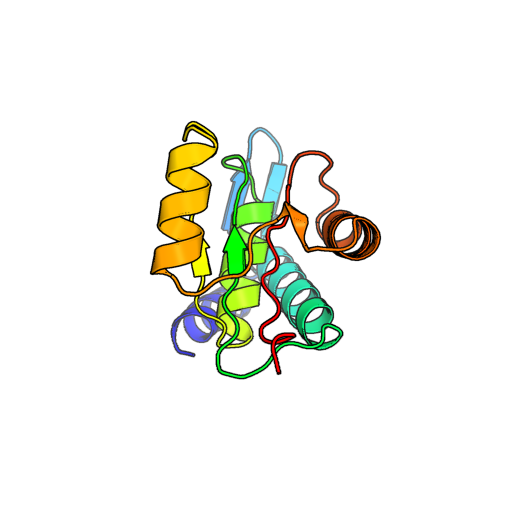15.547 5.203 -16.056 1.00 81.00 92 PHE A CA 1
ATOM 713 C C . PHE A 1 92 ? 15.426 4.469 -14.713 1.00 81.00 92 PHE A C 1
ATOM 715 O O . PHE A 1 92 ? 15.992 3.388 -14.550 1.00 81.00 92 PHE A O 1
ATOM 722 N N . ILE A 1 93 ? 14.615 4.987 -13.783 1.00 81.62 93 ILE A N 1
ATOM 723 C CA . ILE A 1 93 ? 14.397 4.362 -12.466 1.00 81.62 93 ILE A CA 1
ATOM 724 C C . ILE A 1 93 ? 13.804 2.957 -12.629 1.00 81.62 93 ILE A C 1
ATOM 726 O O . ILE A 1 93 ? 14.194 2.021 -11.932 1.00 81.62 93 ILE A O 1
ATOM 730 N N . THR A 1 94 ? 12.867 2.790 -13.564 1.00 77.69 94 THR A N 1
ATOM 731 C CA . THR A 1 94 ? 12.234 1.492 -13.820 1.00 77.69 94 THR A CA 1
ATOM 732 C C . THR A 1 94 ? 13.259 0.467 -14.319 1.00 77.69 94 THR A C 1
ATOM 734 O O . THR A 1 94 ? 13.252 -0.682 -13.862 1.00 77.69 94 THR A O 1
ATOM 737 N N . GLN A 1 95 ? 14.160 0.878 -15.215 1.00 78.81 95 GLN A N 1
ATOM 738 C CA . GLN A 1 95 ? 15.214 0.030 -15.765 1.00 78.81 95 GLN A CA 1
ATOM 739 C C . GLN A 1 95 ? 16.253 -0.343 -14.702 1.00 78.81 95 GLN A C 1
ATOM 741 O O . GLN A 1 95 ? 16.567 -1.526 -14.553 1.00 78.81 95 GLN A O 1
ATOM 746 N N . ASP A 1 96 ? 16.723 0.633 -13.924 1.00 81.88 96 ASP A N 1
ATOM 747 C CA . ASP A 1 96 ? 17.685 0.423 -12.836 1.00 81.88 96 ASP A CA 1
ATOM 748 C C . ASP A 1 96 ? 17.120 -0.510 -11.756 1.00 81.88 96 ASP A C 1
ATOM 750 O O . ASP A 1 96 ? 17.732 -1.505 -11.355 1.00 81.88 96 ASP A O 1
ATOM 754 N N . ALA A 1 97 ? 15.853 -0.302 -11.392 1.00 77.81 97 ALA A N 1
ATOM 755 C CA . ALA A 1 97 ? 15.153 -1.168 -10.463 1.00 77.81 97 ALA A CA 1
ATOM 756 C C . ALA A 1 97 ? 14.844 -2.566 -11.038 1.00 77.81 97 ALA A C 1
ATOM 758 O O . ALA A 1 97 ? 14.249 -3.386 -10.330 1.00 77.81 97 ALA A O 1
ATOM 759 N N . LYS A 1 98 ? 15.246 -2.883 -12.279 1.00 73.31 98 LYS A N 1
ATOM 760 C CA . LYS A 1 98 ? 14.935 -4.139 -12.990 1.00 73.31 98 LYS A CA 1
ATOM 761 C C . LYS A 1 98 ? 13.440 -4.445 -12.984 1.00 73.31 98 LYS A C 1
ATOM 763 O O . LYS A 1 98 ? 13.015 -5.594 -12.840 1.00 73.31 98 LYS A O 1
ATOM 768 N N . SER A 1 99 ? 12.654 -3.384 -13.093 1.00 62.53 99 SER A N 1
ATOM 769 C CA . SER A 1 99 ? 11.210 -3.432 -13.228 1.00 62.53 99 SER A CA 1
ATOM 770 C C . SER A 1 99 ? 10.798 -3.283 -14.699 1.00 62.53 99 SER A C 1
ATOM 772 O O . SER A 1 99 ? 11.558 -2.768 -15.512 1.00 62.53 99 SER A O 1
ATOM 774 N N . ILE A 1 100 ? 9.628 -3.798 -15.080 1.00 54.69 100 ILE A N 1
ATOM 775 C CA . ILE A 1 100 ? 9.115 -3.736 -16.454 1.00 54.69 100 ILE A CA 1
ATOM 776 C C . ILE A 1 100 ? 8.415 -2.383 -16.678 1.00 54.69 100 ILE A C 1
ATOM 778 O O . ILE A 1 100 ? 7.595 -1.985 -15.853 1.00 54.69 100 ILE A O 1
ATOM 782 N N . PRO A 1 101 ? 8.681 -1.681 -17.791 1.00 53.31 101 PRO A N 1
ATOM 783 C CA . PRO A 1 101 ? 8.004 -0.430 -18.118 1.00 53.31 101 PRO A CA 1
ATOM 784 C C . PRO A 1 101 ? 6.493 -0.599 -18.339 1.00 53.31 101 PRO A C 1
ATOM 786 O O . PRO A 1 101 ? 6.016 -1.610 -18.853 1.00 53.31 101 PRO A O 1
ATOM 789 N N . TRP A 1 102 ? 5.735 0.439 -17.970 1.00 49.03 102 TRP A N 1
ATOM 790 C CA . TRP A 1 102 ? 4.267 0.496 -18.046 1.00 49.03 102 TRP A CA 1
ATOM 791 C C . TRP A 1 102 ? 3.693 0.203 -19.442 1.00 49.03 102 TRP A C 1
ATOM 793 O O . TRP A 1 102 ? 2.569 -0.283 -19.552 1.00 49.03 102 TRP A O 1
ATOM 803 N N . SER A 1 103 ? 4.473 0.463 -20.497 1.00 46.59 103 SER A N 1
ATOM 804 C CA . SER A 1 103 ? 4.120 0.203 -21.896 1.00 46.59 103 SER A CA 1
ATOM 805 C C . SER A 1 103 ? 3.874 -1.278 -22.200 1.00 46.59 103 SER A C 1
ATOM 807 O O . SER A 1 103 ? 3.196 -1.590 -23.175 1.00 46.59 103 SER A O 1
ATOM 809 N N . SER A 1 104 ? 4.375 -2.185 -21.358 1.00 44.25 104 SER A N 1
ATOM 810 C CA . SER A 1 104 ? 4.247 -3.634 -21.536 1.00 44.25 104 SER A CA 1
ATOM 811 C C . SER A 1 104 ? 3.108 -4.258 -20.710 1.00 44.25 104 SER A C 1
ATOM 813 O O . SER A 1 104 ? 2.932 -5.476 -20.738 1.00 44.25 104 SER A O 1
ATOM 815 N N . ILE A 1 105 ? 2.337 -3.461 -19.954 1.00 51.75 105 ILE A N 1
ATOM 816 C CA . ILE A 1 105 ? 1.268 -3.947 -19.064 1.00 51.75 105 ILE A CA 1
ATOM 817 C C . ILE A 1 105 ? -0.099 -3.861 -19.772 1.00 51.75 105 ILE A C 1
ATOM 819 O O . ILE A 1 105 ? -0.496 -2.779 -20.208 1.00 51.75 105 ILE A O 1
ATOM 823 N N . PRO A 1 106 ? -0.900 -4.944 -19.826 1.00 45.12 106 PRO A N 1
ATOM 824 C CA . PRO A 1 106 ? -2.261 -4.873 -20.355 1.00 45.12 106 PRO A CA 1
ATOM 825 C C . PRO A 1 106 ? -3.147 -3.930 -19.519 1.00 45.12 106 PRO A C 1
ATOM 827 O O . PRO A 1 106 ? -3.341 -4.147 -18.322 1.00 45.12 106 PRO A O 1
ATOM 830 N N . LEU A 1 107 ? -3.770 -2.928 -20.152 1.00 44.19 107 LEU A N 1
ATOM 831 C CA . LEU A 1 107 ? -4.651 -1.919 -19.518 1.00 44.19 107 LEU A CA 1
ATOM 832 C C . LEU A 1 107 ? -5.769 -2.508 -18.624 1.00 44.19 107 LEU A C 1
ATOM 834 O O . LEU A 1 107 ? -6.237 -1.860 -17.684 1.00 44.19 107 LEU A O 1
ATOM 838 N N . LEU A 1 108 ? -6.192 -3.748 -18.890 1.00 41.50 108 LEU A N 1
ATOM 839 C CA . LEU A 1 108 ? -7.171 -4.498 -18.092 1.00 41.50 108 LEU A CA 1
ATOM 840 C C . LEU A 1 108 ? -6.712 -4.760 -16.646 1.00 41.50 108 LEU A C 1
ATOM 842 O O . LEU A 1 108 ? -7.535 -4.707 -15.730 1.00 41.50 108 LEU A O 1
ATOM 846 N N . LEU A 1 109 ? -5.416 -5.000 -16.426 1.00 48.19 109 LEU A N 1
ATOM 847 C CA . LEU A 1 109 ? -4.836 -5.219 -15.095 1.00 48.19 109 LEU A CA 1
ATOM 848 C C . LEU A 1 109 ? -4.839 -3.935 -14.260 1.00 48.19 109 LEU A C 1
ATOM 850 O O . LEU A 1 109 ? -5.235 -3.960 -13.093 1.00 48.19 109 LEU A O 1
ATOM 854 N N . ILE A 1 110 ? -4.508 -2.804 -14.889 1.00 51.19 110 ILE A N 1
ATOM 855 C CA . ILE A 1 110 ? -4.527 -1.472 -14.267 1.00 51.19 110 ILE A CA 1
ATOM 856 C C . ILE A 1 110 ? -5.955 -1.117 -13.829 1.00 51.19 110 ILE A C 1
ATOM 858 O O . ILE A 1 110 ? -6.185 -0.734 -12.681 1.00 51.19 110 ILE A O 1
ATOM 862 N N . ARG A 1 111 ? -6.950 -1.334 -14.703 1.00 48.75 111 ARG A N 1
ATOM 863 C CA . ARG A 1 111 ? -8.365 -1.080 -14.383 1.00 48.75 111 ARG A CA 1
ATOM 864 C C . ARG A 1 111 ? -8.904 -1.975 -13.267 1.00 48.75 111 ARG A C 1
ATOM 866 O O . ARG A 1 111 ? -9.733 -1.516 -12.485 1.00 48.75 111 ARG A O 1
ATOM 873 N N . ARG A 1 112 ? -8.471 -3.238 -13.181 1.00 54.94 112 ARG A N 1
ATOM 874 C CA . ARG A 1 112 ? -8.963 -4.177 -12.158 1.00 54.94 112 ARG A CA 1
ATOM 875 C C . ARG A 1 112 ? -8.483 -3.796 -10.757 1.00 54.94 112 ARG A C 1
ATOM 877 O O . ARG A 1 112 ? -9.271 -3.905 -9.826 1.00 54.94 112 ARG A O 1
ATOM 884 N N . LEU A 1 113 ? -7.251 -3.300 -10.625 1.00 58.00 113 LEU A N 1
ATOM 885 C CA . LEU A 1 113 ? -6.710 -2.781 -9.361 1.00 58.00 113 LEU A CA 1
ATOM 886 C C . LEU A 1 113 ? -7.262 -1.394 -9.010 1.00 58.00 113 LEU A C 1
ATOM 888 O O . LEU A 1 113 ? -7.603 -1.160 -7.854 1.00 58.00 113 LEU A O 1
ATOM 892 N N . GLY A 1 114 ? -7.454 -0.517 -10.002 1.00 54.28 114 GLY A N 1
ATOM 893 C CA . GLY A 1 114 ? -8.081 0.796 -9.800 1.00 54.28 114 GLY A CA 1
ATOM 894 C C . GLY A 1 114 ? -9.498 0.716 -9.213 1.00 54.28 114 GLY A C 1
ATOM 895 O O . GLY A 1 114 ? -9.859 1.544 -8.380 1.00 54.28 114 GLY A O 1
ATOM 896 N N . ARG A 1 115 ? -10.277 -0.328 -9.549 1.00 57.25 115 ARG A N 1
ATOM 897 C CA . ARG A 1 115 ? -11.602 -0.571 -8.937 1.00 57.25 115 ARG A CA 1
ATOM 898 C C . ARG A 1 115 ? -11.539 -0.890 -7.441 1.00 57.25 115 ARG A C 1
ATOM 900 O O . ARG A 1 115 ? -12.462 -0.524 -6.728 1.00 57.25 115 ARG A O 1
ATOM 907 N N . PHE A 1 116 ? -10.482 -1.548 -6.958 1.00 54.84 116 PHE A N 1
ATOM 908 C CA . PHE A 1 116 ? -10.339 -1.853 -5.524 1.00 54.84 116 PHE A CA 1
ATOM 909 C C . PHE A 1 116 ? -10.031 -0.613 -4.689 1.00 54.84 116 PHE A C 1
ATOM 911 O O . PHE A 1 116 ? -10.348 -0.574 -3.504 1.00 54.84 116 PHE A O 1
ATOM 918 N N . LEU A 1 117 ? -9.417 0.391 -5.309 1.00 56.31 117 LEU A N 1
ATOM 919 C CA . LEU A 1 117 ? -9.011 1.625 -4.649 1.00 56.31 117 LEU A CA 1
ATOM 920 C C . LEU A 1 117 ? -9.947 2.793 -4.958 1.00 56.31 117 LEU A C 1
ATOM 922 O O . LEU A 1 117 ? -9.722 3.889 -4.474 1.00 56.31 117 LEU A O 1
ATOM 926 N N . ASN A 1 118 ? -11.018 2.552 -5.719 1.00 52.34 118 ASN A N 1
ATOM 927 C CA . ASN A 1 118 ? -12.047 3.532 -6.061 1.00 52.34 118 ASN A CA 1
ATOM 928 C C . ASN A 1 118 ? -11.475 4.885 -6.530 1.00 52.34 118 ASN A C 1
ATOM 930 O O . ASN A 1 118 ? -12.021 5.940 -6.220 1.00 52.34 118 ASN A O 1
ATOM 934 N N . CYS A 1 119 ? -10.356 4.856 -7.263 1.00 45.66 119 CYS A N 1
ATOM 935 C CA . CYS A 1 119 ? -9.666 6.064 -7.687 1.00 45.66 119 CYS A CA 1
ATOM 936 C C . CYS A 1 119 ? -9.354 6.043 -9.185 1.00 45.66 119 CYS A C 1
ATOM 938 O O . CYS A 1 119 ? -8.715 5.126 -9.705 1.00 45.66 119 CYS A O 1
ATOM 940 N N . SER A 1 120 ? -9.794 7.100 -9.868 1.00 44.88 120 SER A N 1
ATOM 941 C CA . SER A 1 120 ? -9.543 7.369 -11.286 1.00 44.88 120 SER A CA 1
ATOM 942 C C . SER A 1 120 ? -8.122 7.872 -11.576 1.00 44.88 120 SER A C 1
ATOM 944 O O . SER A 1 120 ? -7.712 7.868 -12.734 1.00 44.88 120 SER A O 1
ATOM 946 N N . GLN A 1 121 ? -7.372 8.277 -10.545 1.00 44.53 121 GLN A N 1
ATOM 947 C CA . GLN A 1 121 ? -6.072 8.954 -10.660 1.00 44.53 121 GLN A CA 1
ATOM 948 C C . GLN A 1 121 ? -4.867 8.062 -10.327 1.00 44.53 121 GLN A C 1
ATOM 950 O O . GLN A 1 121 ? -3.723 8.485 -10.490 1.00 44.53 121 GLN A O 1
ATOM 955 N N . ILE A 1 122 ? -5.078 6.811 -9.897 1.00 46.81 122 ILE A N 1
ATOM 956 C CA . ILE A 1 122 ? -3.958 5.895 -9.648 1.00 46.81 122 ILE A CA 1
ATOM 957 C C . ILE A 1 122 ? -3.574 5.209 -10.950 1.00 46.81 122 ILE A C 1
ATOM 959 O O . ILE A 1 122 ? -4.241 4.275 -11.407 1.00 46.81 122 ILE A O 1
ATOM 963 N N . LYS A 1 123 ? -2.444 5.618 -11.524 1.00 49.09 123 LYS A N 1
ATOM 964 C CA . LYS A 1 123 ? -1.768 4.815 -12.540 1.00 49.09 123 LYS A CA 1
ATOM 965 C C . LYS A 1 123 ? -0.898 3.784 -11.827 1.00 49.09 123 LYS A C 1
ATOM 967 O O . LYS A 1 123 ? 0.257 4.025 -11.498 1.00 49.09 123 LYS A O 1
ATOM 972 N N . PHE A 1 124 ? -1.482 2.615 -11.571 1.00 44.16 124 PHE A N 1
ATOM 973 C CA . PHE A 1 124 ? -0.744 1.461 -11.061 1.00 44.16 124 PHE A CA 1
ATOM 974 C C . PHE A 1 124 ? 0.328 1.026 -12.060 1.00 44.16 124 PHE A C 1
ATOM 976 O O . PHE A 1 124 ? -0.008 0.535 -13.137 1.00 44.16 124 PHE A O 1
ATOM 983 N N . SER A 1 125 ? 1.603 1.130 -11.679 1.00 40.66 125 SER A N 1
ATOM 984 C CA . SER A 1 125 ? 2.676 0.391 -12.344 1.00 40.66 125 SER A CA 1
ATOM 985 C C . SER A 1 125 ? 2.913 -0.899 -11.568 1.00 40.66 125 SER A C 1
ATOM 987 O O . SER A 1 125 ? 3.806 -1.021 -10.729 1.00 40.66 125 SER A O 1
ATOM 989 N N . LEU A 1 126 ? 2.035 -1.876 -11.789 1.00 41.44 126 LEU A N 1
ATOM 990 C CA . LEU A 1 126 ? 2.236 -3.185 -11.200 1.00 41.44 126 LEU A CA 1
ATOM 991 C C . LEU A 1 126 ? 3.220 -3.974 -12.057 1.00 41.44 126 LEU A C 1
ATOM 993 O O . LEU A 1 126 ? 2.868 -4.470 -13.126 1.00 41.44 126 LEU A O 1
ATOM 997 N N . VAL A 1 127 ? 4.461 -4.072 -11.598 1.00 44.50 127 VAL A N 1
ATOM 998 C CA . VAL A 1 127 ? 5.504 -4.744 -12.359 1.00 44.50 127 VAL A CA 1
ATOM 999 C C . VAL A 1 127 ? 5.478 -6.240 -12.054 1.00 44.50 127 VAL A C 1
ATOM 1001 O O . VAL A 1 127 ? 5.926 -6.708 -11.008 1.00 44.50 127 VAL A O 1
ATOM 1004 N N . LEU A 1 128 ? 4.965 -6.989 -13.024 1.00 35.69 128 LEU A N 1
ATOM 1005 C CA . LEU A 1 128 ? 5.147 -8.431 -13.160 1.00 35.69 128 LEU A CA 1
ATOM 1006 C C . LEU A 1 128 ? 6.566 -8.699 -13.673 1.00 35.69 128 LEU A C 1
ATOM 1008 O O . LEU A 1 128 ? 7.048 -7.956 -14.519 1.00 35.69 128 LEU A O 1
ATOM 1012 N N . GLN A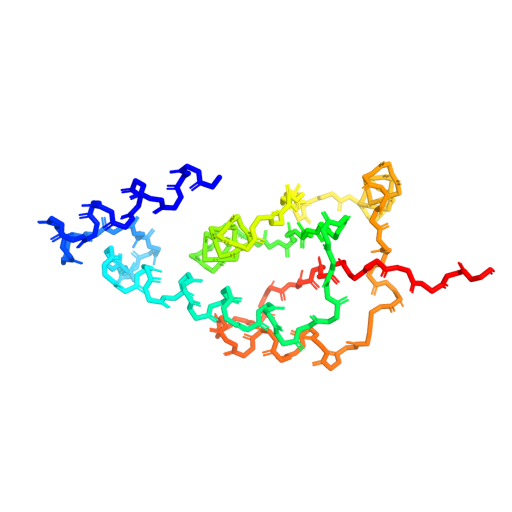 1 129 ? 7.245 -9.740 -13.195 1.00 33.62 129 GLN A N 1
ATOM 1013 C CA . GLN A 1 129 ? 8.540 -10.146 -13.746 1.00 33.62 129 GLN A CA 1
ATOM 1014 C C . GLN A 1 129 ? 8.372 -11.291 -14.764 1.00 33.62 129 GLN A C 1
ATOM 1016 O O . GLN A 1 129 ? 7.692 -12.273 -14.477 1.00 33.62 129 GLN A O 1
ATOM 1021 N N . LYS A 1 130 ? 9.136 -11.194 -15.867 1.00 30.64 130 LYS A N 1
ATOM 1022 C CA . LYS A 1 130 ? 9.590 -12.251 -16.803 1.00 30.64 130 LYS A CA 1
ATOM 1023 C C . LYS A 1 130 ? 8.665 -12.645 -17.980 1.00 30.64 130 LYS A C 1
ATOM 1025 O O . LYS A 1 130 ? 7.880 -13.578 -17.891 1.00 30.64 130 LYS A O 1
ATOM 1030 N N . LEU A 1 131 ? 8.914 -12.033 -19.144 1.00 28.02 131 LEU A N 1
ATOM 1031 C CA . LEU A 1 131 ? 8.781 -12.662 -20.471 1.00 28.02 131 LEU A CA 1
ATOM 1032 C C . LEU A 1 131 ? 9.940 -12.196 -21.365 1.00 28.02 131 LEU A C 1
ATOM 1034 O O . LEU A 1 131 ? 9.751 -11.401 -22.273 1.00 28.02 131 LEU A O 1
ATOM 1038 N N . ILE A 1 132 ? 11.153 -12.667 -21.081 1.00 24.38 132 ILE A N 1
ATOM 1039 C CA . ILE A 1 132 ? 12.192 -12.804 -22.108 1.00 24.38 132 ILE A CA 1
ATOM 1040 C C . ILE A 1 132 ? 12.835 -14.168 -21.845 1.00 24.38 132 ILE A C 1
ATOM 1042 O O . ILE A 1 132 ? 13.444 -14.378 -20.792 1.00 24.38 132 ILE A O 1
ATOM 1046 N N . LYS A 1 133 ? 12.536 -15.119 -22.737 1.00 29.83 133 LYS A N 1
ATOM 1047 C CA . LYS A 1 133 ? 13.436 -16.234 -23.034 1.00 29.83 133 LYS A CA 1
ATOM 1048 C C . LYS A 1 133 ? 14.599 -15.670 -23.834 1.00 29.83 133 LYS A C 1
ATOM 1050 O O . LYS A 1 133 ? 14.310 -14.798 -24.682 1.00 29.83 133 LYS A O 1
#

Radius of gyration: 15.2 Å; chains: 1; bounding box: 31×33×43 Å